Protein AF-Q6RCK6-F1 (afdb_monomer_lite)

Structure (mmCIF, N/CA/C/O backbone):
data_AF-Q6RCK6-F1
#
_entry.id   AF-Q6RCK6-F1
#
loop_
_atom_site.group_PDB
_atom_site.id
_atom_site.type_symbol
_atom_site.label_atom_id
_atom_site.label_alt_id
_atom_site.label_comp_id
_atom_site.label_asym_id
_atom_site.label_entity_id
_atom_site.label_seq_id
_atom_site.pdbx_PDB_ins_code
_atom_site.Cartn_x
_atom_site.Cartn_y
_atom_site.Cartn_z
_atom_site.occupancy
_atom_site.B_iso_or_equiv
_atom_site.auth_seq_id
_atom_site.auth_comp_id
_atom_site.auth_asym_id
_atom_site.auth_atom_id
_atom_site.pdbx_PDB_model_num
ATOM 1 N N . GLU A 1 1 ? -15.861 -23.955 45.316 1.00 42.81 1 GLU A N 1
ATOM 2 C CA . GLU A 1 1 ? -17.159 -24.395 44.765 1.00 42.81 1 GLU A CA 1
ATOM 3 C C . GLU A 1 1 ? -17.839 -23.174 44.169 1.00 42.81 1 GLU A C 1
ATOM 5 O O . GLU A 1 1 ? -18.182 -22.267 44.914 1.00 42.81 1 GLU A O 1
ATOM 10 N N . ALA A 1 2 ? -17.905 -23.066 42.841 1.00 49.00 2 ALA A N 1
ATOM 11 C CA . ALA A 1 2 ? -18.627 -21.964 42.213 1.00 49.00 2 ALA A CA 1
ATOM 12 C C . ALA A 1 2 ? -20.131 -22.255 42.330 1.00 49.00 2 ALA A C 1
ATOM 14 O O . ALA A 1 2 ? -20.623 -23.245 41.786 1.00 49.00 2 ALA A O 1
ATOM 15 N N . PHE A 1 3 ? -20.827 -21.427 43.105 1.00 51.88 3 PHE A N 1
ATOM 16 C CA . PHE A 1 3 ? -22.279 -21.413 43.235 1.00 51.88 3 PHE A CA 1
ATOM 17 C C . PHE A 1 3 ? -22.886 -21.032 41.872 1.00 51.88 3 PHE A C 1
ATOM 19 O O . PHE A 1 3 ? -22.968 -19.853 41.553 1.00 51.88 3 PHE A O 1
ATOM 26 N N . CYS A 1 4 ? -23.280 -22.008 41.046 1.00 57.59 4 CYS A N 1
ATOM 27 C CA . CYS A 1 4 ? -24.258 -21.739 39.989 1.00 57.59 4 CYS A CA 1
ATOM 28 C C . CYS A 1 4 ? -25.647 -21.886 40.624 1.00 57.59 4 CYS A C 1
ATOM 30 O O . CYS A 1 4 ? -26.017 -22.983 41.065 1.00 57.59 4 CYS A O 1
ATOM 32 N N . ASP A 1 5 ? -26.387 -20.781 40.736 1.00 59.59 5 ASP A N 1
ATOM 33 C CA . ASP A 1 5 ? -27.769 -20.811 41.205 1.00 59.59 5 ASP A CA 1
ATOM 34 C C . ASP A 1 5 ? -28.639 -21.398 40.087 1.00 59.59 5 ASP A C 1
ATOM 36 O O . ASP A 1 5 ? -29.027 -20.749 39.116 1.00 59.59 5 ASP A O 1
ATOM 40 N N . LYS A 1 6 ? -28.892 -22.705 40.194 1.00 54.84 6 LYS A N 1
ATOM 41 C CA . LYS A 1 6 ? -29.591 -23.512 39.182 1.00 54.84 6 LYS A CA 1
ATOM 42 C C . LYS A 1 6 ? -31.020 -23.036 38.884 1.00 54.84 6 LYS A C 1
ATOM 44 O O . LYS A 1 6 ? -31.641 -23.587 37.978 1.00 54.84 6 LYS A O 1
ATOM 49 N N . LYS A 1 7 ? -31.565 -22.078 39.643 1.00 57.69 7 LYS A N 1
ATOM 50 C CA . LYS A 1 7 ? -32.937 -21.582 39.475 1.00 57.69 7 LYS A CA 1
ATOM 51 C C . LYS A 1 7 ? -33.115 -20.589 38.326 1.00 57.69 7 LYS A C 1
ATOM 53 O O . LYS A 1 7 ? -34.233 -20.496 37.832 1.00 57.69 7 LYS A O 1
ATOM 58 N N . GLU A 1 8 ? -32.054 -19.926 37.864 1.00 59.66 8 GLU A N 1
ATOM 59 C CA . GLU A 1 8 ? -32.150 -18.926 36.781 1.00 59.66 8 GLU A CA 1
ATOM 60 C C . GLU A 1 8 ? -31.321 -19.267 35.533 1.00 59.66 8 GLU A C 1
ATOM 62 O O . GLU A 1 8 ? -31.449 -18.605 34.508 1.00 59.66 8 GLU A O 1
ATOM 67 N N . GLY A 1 9 ? -30.521 -20.342 35.561 1.00 64.94 9 GLY A N 1
ATOM 68 C CA . GLY A 1 9 ? -29.726 -20.781 34.404 1.00 64.94 9 GLY A CA 1
ATOM 69 C C . GLY A 1 9 ? -28.552 -19.858 34.053 1.00 64.94 9 GLY A C 1
ATOM 70 O O . GLY A 1 9 ? -27.832 -20.131 33.093 1.00 64.94 9 GLY A O 1
ATOM 71 N N . ASP A 1 10 ? -28.337 -18.806 34.841 1.00 68.69 10 ASP A N 1
ATOM 72 C CA . ASP A 1 10 ? -27.208 -17.896 34.731 1.00 68.69 10 ASP A CA 1
ATOM 73 C C . ASP A 1 10 ? -26.037 -18.410 35.584 1.00 68.69 10 ASP A C 1
ATOM 75 O O . ASP A 1 10 ? -26.070 -18.383 36.815 1.00 68.69 10 ASP A O 1
ATOM 79 N N . CYS A 1 11 ? -25.000 -18.928 34.921 1.00 76.56 11 CYS A N 1
ATOM 80 C CA . CYS A 1 11 ? -23.747 -19.321 35.569 1.00 76.56 11 CYS A CA 1
ATOM 81 C C . CYS A 1 11 ? -22.644 -18.248 35.410 1.00 76.56 11 CYS A C 1
ATOM 83 O O . CYS A 1 11 ? -21.461 -18.589 35.463 1.00 76.56 11 CYS A O 1
ATOM 85 N N . GLY A 1 12 ? -23.000 -16.975 35.190 1.00 83.12 12 GLY A N 1
ATOM 86 C CA . GLY A 1 12 ? -22.054 -15.852 35.152 1.00 83.12 12 GLY A CA 1
ATOM 87 C C . GLY A 1 12 ? -21.158 -15.810 33.912 1.00 83.12 12 GLY A C 1
ATOM 88 O O . GLY A 1 12 ? -20.086 -15.213 33.947 1.00 83.12 12 GLY A O 1
ATOM 89 N N . PHE A 1 13 ? -21.560 -16.472 32.824 1.00 87.94 13 PHE A N 1
ATOM 90 C CA . PHE A 1 13 ? -20.855 -16.423 31.544 1.00 87.94 13 PHE A CA 1
ATOM 91 C C . PHE A 1 13 ? -21.556 -15.449 30.594 1.00 87.94 13 PHE A C 1
ATOM 93 O O . PHE A 1 13 ? -22.555 -15.802 29.961 1.00 87.94 13 PHE A O 1
ATOM 100 N N . ASP A 1 14 ? -21.000 -14.246 30.455 1.00 89.19 14 ASP A N 1
ATOM 101 C CA . ASP A 1 14 ? -21.444 -13.268 29.464 1.00 89.19 14 ASP A CA 1
ATOM 102 C C . ASP A 1 14 ? -20.532 -13.291 28.229 1.00 89.19 14 ASP A C 1
ATOM 104 O O . ASP A 1 14 ? -19.358 -12.931 28.281 1.00 89.19 14 ASP A O 1
ATOM 108 N N . LYS A 1 15 ? -21.087 -13.679 27.075 1.00 93.00 15 LYS A N 1
ATOM 109 C CA . LYS A 1 15 ? -20.364 -13.692 25.791 1.00 93.00 15 LYS A CA 1
ATOM 110 C C . LYS A 1 15 ? -19.819 -12.313 25.403 1.00 93.00 15 LYS A C 1
ATOM 112 O O . LYS A 1 15 ? -18.859 -12.264 24.635 1.00 93.00 15 LYS A O 1
ATOM 117 N N . ALA A 1 16 ? -20.418 -11.225 25.892 1.00 94.69 16 ALA A N 1
ATOM 118 C CA . ALA A 1 16 ? -19.990 -9.864 25.582 1.00 94.69 16 ALA A CA 1
ATOM 119 C C . ALA A 1 16 ? -18.578 -9.546 26.106 1.00 94.69 16 ALA A C 1
ATOM 121 O O . ALA A 1 16 ? -17.871 -8.752 25.489 1.00 94.69 16 ALA A O 1
ATOM 122 N N . GLU A 1 17 ? -18.135 -10.199 27.183 1.00 94.88 17 GLU A N 1
ATOM 123 C CA . GLU A 1 17 ? -16.822 -9.963 27.806 1.00 94.88 17 GLU A CA 1
ATOM 124 C C . GLU A 1 17 ? -15.671 -10.731 27.132 1.00 94.88 17 GLU A C 1
ATOM 126 O O . GLU A 1 17 ? -14.502 -10.422 27.354 1.00 94.88 17 GLU A O 1
ATOM 131 N N . TRP A 1 18 ? -15.985 -11.716 26.282 1.00 95.62 18 TRP A N 1
ATOM 132 C CA . TRP A 1 18 ? -15.011 -12.644 25.684 1.00 95.62 18 TRP A CA 1
ATOM 133 C C . TRP A 1 18 ? -14.856 -12.471 24.169 1.00 95.62 18 TRP A C 1
ATOM 135 O O . TRP A 1 18 ? -14.418 -13.385 23.464 1.00 95.62 18 TRP A O 1
ATOM 145 N N . GLY A 1 19 ? -15.221 -11.299 23.648 1.00 96.62 19 GLY A N 1
ATOM 146 C CA . GLY A 1 19 ? -14.916 -10.931 22.269 1.00 96.62 19 GLY A CA 1
ATOM 147 C C . GLY A 1 19 ? -13.401 -10.796 22.050 1.00 96.62 19 GLY A C 1
ATOM 148 O O . GLY A 1 19 ? -12.691 -10.324 22.940 1.00 96.62 19 GLY A O 1
ATOM 149 N N . PRO A 1 20 ? -12.867 -11.175 20.874 1.00 97.69 20 PRO A N 1
ATOM 150 C CA . PRO A 1 20 ? -11.477 -10.884 20.552 1.00 97.69 20 PRO A CA 1
ATOM 151 C C . PRO A 1 20 ? -11.260 -9.369 20.491 1.00 97.69 20 PRO A C 1
ATOM 153 O O . PRO A 1 20 ? -12.174 -8.614 20.140 1.00 97.69 20 PRO A O 1
ATOM 156 N N . LEU A 1 21 ? -10.033 -8.931 20.783 1.00 97.56 21 LEU A N 1
ATOM 157 C CA . LEU A 1 21 ? -9.658 -7.522 20.690 1.00 97.56 21 LEU A CA 1
ATOM 158 C C . LEU A 1 21 ? -10.004 -6.965 19.301 1.00 97.56 21 LEU A C 1
ATOM 160 O O . LEU A 1 21 ? -9.694 -7.579 18.280 1.00 97.56 21 LEU A O 1
ATOM 164 N N . GLN A 1 22 ? -10.642 -5.797 19.277 1.00 98.31 22 GLN A N 1
ATOM 165 C CA . GLN A 1 22 ? -11.045 -5.120 18.048 1.00 98.31 22 GLN A CA 1
ATOM 166 C C . GLN A 1 22 ? -10.018 -4.055 17.655 1.00 98.31 22 GLN A C 1
ATOM 168 O O . GLN A 1 22 ? -9.518 -3.324 18.510 1.00 98.31 22 GLN A O 1
ATOM 173 N N . ALA A 1 23 ? -9.727 -3.952 16.357 1.00 98.50 23 ALA A N 1
ATOM 174 C CA . ALA A 1 23 ? -8.969 -2.839 15.794 1.00 98.50 23 ALA A CA 1
ATOM 175 C C . ALA A 1 23 ? -9.928 -1.750 15.309 1.00 98.50 23 ALA A C 1
ATOM 177 O O . ALA A 1 23 ? -11.024 -2.040 14.826 1.00 98.50 23 ALA A O 1
ATOM 178 N N . ARG A 1 24 ? -9.483 -0.494 15.344 1.00 98.50 24 ARG A N 1
ATOM 179 C CA . ARG A 1 24 ? -10.109 0.577 14.564 1.00 98.50 24 ARG A CA 1
ATOM 180 C C . ARG A 1 24 ? -9.853 0.296 13.089 1.00 98.50 24 ARG A C 1
ATOM 182 O O . ARG A 1 24 ? -8.719 -0.003 12.724 1.00 98.50 24 ARG A O 1
ATOM 189 N N . VAL A 1 25 ? -10.878 0.417 12.252 1.00 98.75 25 VAL A N 1
ATOM 190 C CA . VAL A 1 25 ? -10.788 0.193 10.802 1.00 98.75 25 VAL A CA 1
ATOM 191 C C . VAL A 1 25 ? -11.155 1.478 10.076 1.00 98.75 25 VAL A C 1
ATOM 193 O O . VAL A 1 25 ? -12.135 2.134 10.426 1.00 98.75 25 VAL A O 1
ATOM 196 N N . ALA A 1 26 ? -10.371 1.829 9.063 1.00 98.69 26 ALA A N 1
ATOM 197 C CA . ALA A 1 26 ? -10.634 2.958 8.181 1.00 98.69 26 ALA A CA 1
ATOM 198 C C . ALA A 1 26 ? -10.242 2.600 6.744 1.00 98.69 26 ALA A C 1
ATOM 200 O O . ALA A 1 26 ? -9.373 1.756 6.513 1.00 98.69 26 ALA A O 1
ATOM 201 N N . THR A 1 27 ? -10.880 3.244 5.771 1.00 98.81 27 THR A N 1
ATOM 202 C CA . THR A 1 27 ? -10.618 3.009 4.349 1.00 98.81 27 THR A CA 1
ATOM 203 C C . THR A 1 27 ? -10.168 4.284 3.659 1.00 98.81 27 THR A C 1
ATOM 205 O O . THR A 1 27 ? -10.774 5.329 3.875 1.00 98.81 27 THR A O 1
ATOM 208 N N . TYR A 1 28 ? -9.181 4.185 2.771 1.00 98.75 28 TYR A N 1
ATOM 209 C CA . TYR A 1 28 ? -8.781 5.272 1.877 1.00 98.75 28 TYR A CA 1
ATOM 210 C C . TYR A 1 28 ? -8.829 4.784 0.427 1.00 98.75 28 TYR A C 1
ATOM 212 O O . TYR A 1 28 ? -8.021 3.949 0.022 1.00 98.75 28 TYR A O 1
ATOM 220 N N . LYS A 1 29 ? -9.815 5.271 -0.338 1.00 98.50 29 LYS A N 1
ATOM 221 C CA . LYS A 1 29 ? -9.992 5.017 -1.785 1.00 98.50 29 LYS A CA 1
ATOM 222 C C . LYS A 1 29 ? -9.831 3.543 -2.206 1.00 98.50 29 LYS A C 1
ATOM 224 O O . LYS A 1 29 ? -9.184 3.222 -3.197 1.00 98.50 29 LYS A O 1
ATOM 229 N N . GLY A 1 30 ? -10.428 2.640 -1.423 1.00 98.44 30 GLY A N 1
ATOM 230 C CA . GLY A 1 30 ? -10.431 1.189 -1.659 1.00 98.44 30 GLY A CA 1
ATOM 231 C C . GLY A 1 30 ? -9.426 0.396 -0.816 1.00 98.44 30 GLY A C 1
ATOM 232 O O . GLY A 1 30 ? -9.637 -0.794 -0.592 1.00 98.44 30 GLY A O 1
ATOM 233 N N . LEU A 1 31 ? -8.382 1.036 -0.278 1.00 98.75 31 LEU A N 1
ATOM 234 C CA . LEU A 1 31 ? -7.448 0.392 0.648 1.00 98.75 31 LEU A CA 1
ATOM 235 C C . LEU A 1 31 ? -8.028 0.354 2.066 1.00 98.75 31 LEU A C 1
ATOM 237 O O . LEU A 1 31 ? -8.553 1.358 2.547 1.00 98.75 31 LEU A O 1
ATOM 241 N N . VAL A 1 32 ? -7.899 -0.787 2.747 1.00 98.81 32 VAL A N 1
ATOM 242 C CA . VAL A 1 32 ? -8.356 -0.987 4.132 1.00 98.81 32 VAL A CA 1
ATOM 243 C C . VAL A 1 32 ? -7.158 -0.947 5.078 1.00 98.81 32 VAL A C 1
ATOM 245 O O . VAL A 1 32 ? -6.225 -1.734 4.929 1.00 98.81 32 VAL A O 1
ATOM 248 N N . PHE A 1 33 ? -7.206 -0.061 6.071 1.00 98.81 33 PHE A N 1
ATOM 249 C CA . PHE A 1 33 ? -6.204 0.075 7.127 1.00 98.81 33 PHE A CA 1
ATOM 250 C C . PHE A 1 33 ? -6.819 -0.231 8.492 1.00 98.81 33 PHE A C 1
ATOM 252 O O . PHE A 1 33 ? -8.015 -0.024 8.717 1.00 98.81 33 PHE A O 1
ATOM 259 N N . ALA A 1 34 ? -5.983 -0.699 9.417 1.00 98.69 34 ALA A N 1
ATOM 260 C CA . ALA A 1 34 ? -6.384 -0.989 10.784 1.00 98.69 34 ALA A CA 1
ATOM 261 C C . ALA A 1 34 ? -5.350 -0.469 11.788 1.00 98.69 34 ALA A C 1
ATOM 263 O O . ALA A 1 34 ? -4.149 -0.488 11.515 1.00 98.69 34 ALA A O 1
ATOM 264 N N . ASN A 1 35 ? -5.817 -0.026 12.953 1.00 98.69 35 ASN A N 1
ATOM 265 C CA . ASN A 1 35 ? -4.967 0.428 14.050 1.00 98.69 35 ASN A CA 1
ATOM 266 C C . ASN A 1 35 ? -5.535 -0.034 15.400 1.00 98.69 35 ASN A C 1
ATOM 268 O O . ASN A 1 35 ? -6.730 0.102 15.660 1.00 98.69 35 ASN A O 1
ATOM 272 N N . TRP A 1 36 ? -4.677 -0.588 16.255 1.00 98.69 36 TRP A N 1
ATOM 273 C CA . TRP A 1 36 ? -5.045 -1.039 17.600 1.00 98.69 36 TRP A CA 1
ATOM 274 C C . TRP A 1 36 ? -5.075 0.104 18.619 1.00 98.69 36 TRP A C 1
ATOM 276 O O . TRP A 1 36 ? -5.795 0.019 19.609 1.00 98.69 36 TRP A O 1
ATOM 286 N N . ASP A 1 37 ? -4.303 1.167 18.388 1.00 98.50 37 ASP A N 1
ATOM 287 C CA . 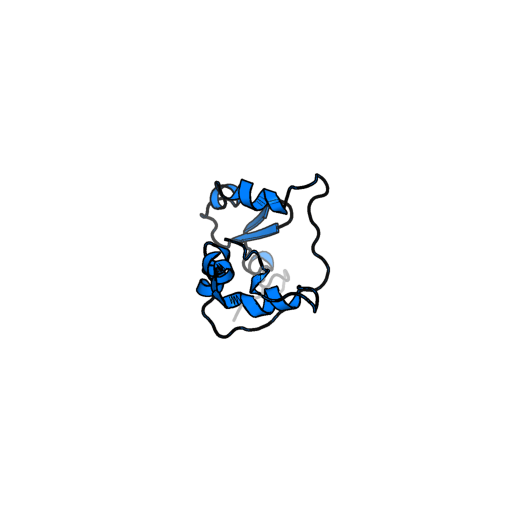ASP A 1 37 ? -4.201 2.291 19.312 1.00 98.50 37 ASP A CA 1
ATOM 288 C C . ASP A 1 37 ? -5.418 3.212 19.179 1.00 98.50 37 ASP A C 1
ATOM 290 O O . ASP A 1 37 ? -5.690 3.796 18.126 1.00 98.50 37 ASP A O 1
ATOM 294 N N . VAL A 1 38 ? -6.164 3.352 20.271 1.00 97.25 38 VAL A N 1
ATOM 295 C CA . VAL A 1 38 ? -7.360 4.196 20.345 1.00 97.25 38 VAL A CA 1
ATOM 296 C C . VAL A 1 38 ? -7.041 5.688 20.431 1.00 97.25 38 VAL A C 1
ATOM 298 O O . VAL A 1 38 ? -7.906 6.495 20.107 1.00 97.25 38 VAL A O 1
ATOM 301 N N . GLN A 1 39 ? -5.820 6.055 20.825 1.00 98.31 39 GLN A N 1
ATOM 302 C CA . GLN A 1 39 ? -5.363 7.445 20.935 1.00 98.31 39 GLN A CA 1
ATOM 303 C C . GLN A 1 39 ? -4.614 7.925 19.686 1.00 98.31 39 GLN A C 1
ATOM 305 O O . GLN A 1 39 ? -4.333 9.115 19.554 1.00 98.31 39 GLN A O 1
ATOM 310 N N . ALA A 1 40 ? -4.300 7.019 18.757 1.00 98.50 40 ALA A N 1
ATOM 311 C CA . ALA A 1 40 ? -3.666 7.379 17.497 1.00 98.50 40 ALA A CA 1
ATOM 312 C C . ALA A 1 40 ? -4.563 8.306 16.651 1.00 98.50 40 ALA A C 1
ATOM 314 O O . ALA A 1 40 ? -5.797 8.179 16.703 1.00 98.50 40 ALA A O 1
ATOM 315 N N . PRO A 1 41 ? -3.969 9.180 15.817 1.00 98.56 41 PRO A N 1
ATOM 316 C CA . PRO A 1 41 ? -4.724 9.998 14.871 1.00 98.56 41 PRO A CA 1
ATOM 317 C C . PRO A 1 41 ? -5.595 9.138 13.943 1.00 98.56 41 PRO A C 1
ATOM 319 O O . PRO A 1 41 ? -5.382 7.931 13.787 1.00 98.56 41 PRO A O 1
ATOM 322 N N . ASP A 1 42 ? -6.609 9.748 13.333 1.00 98.69 42 ASP A N 1
ATOM 323 C CA . ASP A 1 42 ? -7.351 9.105 12.250 1.00 98.69 42 ASP A CA 1
ATOM 324 C C . ASP A 1 42 ? -6.454 8.869 11.017 1.00 98.69 42 ASP A C 1
ATOM 326 O O . ASP A 1 42 ? -5.342 9.394 10.909 1.00 98.69 42 ASP A O 1
ATOM 330 N N . LEU A 1 43 ? -6.939 8.041 10.088 1.00 98.75 43 LEU A N 1
ATOM 331 C CA . LEU A 1 43 ? -6.166 7.619 8.922 1.00 98.75 43 LEU A CA 1
ATOM 332 C C . LEU A 1 43 ? -5.754 8.798 8.031 1.00 98.75 43 LEU A C 1
ATOM 334 O O . LEU A 1 43 ? -4.620 8.829 7.566 1.00 98.75 43 LEU A O 1
ATOM 338 N N . GLU A 1 44 ? -6.639 9.762 7.784 1.00 98.38 44 GLU A N 1
ATOM 339 C CA . GLU A 1 44 ? -6.321 10.877 6.890 1.00 98.38 44 GLU A CA 1
ATOM 340 C C . GLU A 1 44 ? -5.286 11.814 7.506 1.00 98.38 44 GLU A C 1
ATOM 342 O O . GLU A 1 44 ? -4.366 12.246 6.809 1.00 98.38 44 GLU A O 1
ATOM 347 N N . THR A 1 45 ? -5.384 12.057 8.815 1.00 98.75 45 THR A N 1
ATOM 348 C CA . THR A 1 45 ? -4.374 12.803 9.574 1.00 98.75 45 THR A CA 1
ATOM 349 C C . THR A 1 45 ? -3.017 12.090 9.555 1.00 98.75 45 THR A C 1
ATOM 351 O O . THR A 1 45 ? -1.993 12.744 9.371 1.00 98.75 45 THR A O 1
ATOM 354 N N . TYR A 1 46 ? -2.985 10.759 9.696 1.00 98.75 46 TYR A N 1
ATOM 355 C CA . TYR A 1 46 ? -1.743 9.975 9.610 1.00 98.75 46 TYR A CA 1
ATOM 356 C C . TYR A 1 46 ? -1.107 10.023 8.212 1.00 98.75 46 TYR A C 1
ATOM 358 O O . TYR A 1 46 ? 0.108 10.172 8.096 1.00 98.75 46 TYR A O 1
ATOM 366 N N . LEU A 1 47 ? -1.913 9.898 7.151 1.00 98.62 47 LEU A N 1
ATOM 367 C CA . LEU A 1 47 ? -1.425 9.945 5.767 1.00 98.62 47 LEU A CA 1
ATOM 368 C C . LEU A 1 47 ? -0.955 11.349 5.363 1.00 98.62 47 LEU A C 1
ATOM 370 O O . LEU A 1 47 ? -0.051 11.478 4.537 1.00 98.62 47 LEU A O 1
ATOM 374 N N . GLY A 1 48 ? -1.564 12.395 5.925 1.00 98.56 48 GLY A N 1
ATOM 375 C CA . GLY A 1 48 ? -1.154 13.782 5.726 1.00 98.56 48 GLY A CA 1
ATOM 376 C C . GLY A 1 48 ? -1.027 14.154 4.246 1.00 98.56 48 GLY A C 1
ATOM 377 O O . GLY A 1 48 ? -1.929 13.897 3.439 1.00 98.56 48 GLY A O 1
ATOM 378 N N . ASP A 1 49 ? 0.116 14.736 3.891 1.00 98.56 49 ASP A N 1
ATOM 379 C CA . ASP A 1 49 ? 0.413 15.220 2.537 1.00 98.56 49 ASP A CA 1
ATOM 380 C C . ASP A 1 49 ? 0.907 14.120 1.582 1.00 98.56 49 ASP A C 1
ATOM 382 O O . ASP A 1 49 ? 1.204 14.395 0.421 1.00 98.56 49 ASP A O 1
ATOM 386 N N . ALA A 1 50 ? 0.956 12.856 2.021 1.00 98.62 50 ALA A N 1
ATOM 387 C CA . ALA A 1 50 ? 1.216 11.725 1.126 1.00 98.62 50 ALA A CA 1
ATOM 388 C C . ALA A 1 50 ? -0.012 11.368 0.267 1.00 98.62 50 ALA A C 1
ATOM 390 O O . ALA A 1 50 ? 0.122 10.731 -0.779 1.00 98.62 50 ALA A O 1
ATOM 391 N N . ARG A 1 51 ? -1.214 11.800 0.677 1.00 98.62 51 ARG A N 1
ATOM 392 C CA . ARG A 1 51 ? -2.490 11.481 0.014 1.00 98.62 51 ARG A CA 1
ATOM 393 C C . ARG A 1 51 ? -2.503 11.787 -1.495 1.00 98.62 51 ARG A C 1
ATOM 395 O O . ARG A 1 51 ? -2.838 10.875 -2.249 1.00 98.62 51 ARG A O 1
ATOM 402 N N . PRO A 1 52 ? -2.060 12.966 -1.984 1.00 98.62 52 PRO A N 1
ATOM 403 C CA . PRO A 1 52 ? -2.018 13.237 -3.423 1.00 98.62 52 PRO A CA 1
ATOM 404 C C . PRO A 1 52 ? -1.129 12.264 -4.212 1.00 98.62 52 PRO A C 1
ATOM 406 O O . PRO A 1 52 ? -1.442 11.938 -5.353 1.00 98.62 52 PRO A O 1
ATOM 409 N N . TYR A 1 53 ? -0.046 11.759 -3.613 1.00 98.69 53 TYR A N 1
ATOM 410 C CA . TYR A 1 53 ? 0.822 10.765 -4.254 1.00 98.69 53 TYR A CA 1
ATOM 411 C C . TYR A 1 53 ? 0.133 9.400 -4.358 1.00 98.69 53 TYR A C 1
ATOM 413 O O . TYR A 1 53 ? 0.270 8.714 -5.369 1.00 98.69 53 TYR A O 1
ATOM 421 N N . MET A 1 54 ? -0.661 9.020 -3.353 1.00 98.75 54 MET A N 1
ATOM 422 C CA . ME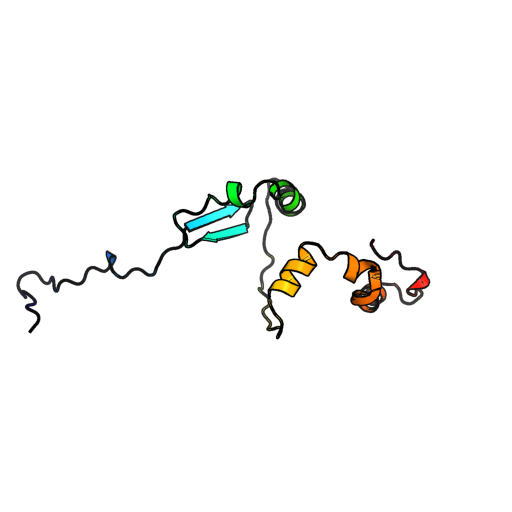T A 1 54 ? -1.483 7.804 -3.399 1.00 98.75 54 MET A CA 1
ATOM 423 C C . MET A 1 54 ? -2.586 7.910 -4.463 1.00 98.75 54 MET A C 1
ATOM 425 O O . MET A 1 54 ? -2.880 6.942 -5.170 1.00 98.75 54 MET A O 1
ATOM 429 N N . ASP A 1 55 ? -3.166 9.101 -4.614 1.00 98.69 55 ASP A N 1
ATOM 430 C CA . ASP A 1 55 ? -4.259 9.378 -5.550 1.00 98.69 55 ASP A CA 1
ATOM 431 C C . ASP A 1 55 ? -3.867 9.171 -7.015 1.00 98.69 55 ASP A C 1
ATOM 433 O O . ASP A 1 55 ? -4.717 8.792 -7.824 1.00 98.69 55 ASP A O 1
ATOM 437 N N . VAL A 1 56 ? -2.576 9.306 -7.346 1.00 98.62 56 VAL A N 1
ATOM 438 C CA . VAL A 1 56 ? -2.029 9.008 -8.684 1.00 98.62 56 VAL A CA 1
ATOM 439 C C . VAL A 1 56 ? -2.422 7.605 -9.161 1.00 98.62 56 VAL A C 1
ATOM 441 O O . VAL A 1 56 ? -2.662 7.408 -10.359 1.00 98.62 56 VAL A O 1
ATOM 444 N N . MET A 1 57 ? -2.512 6.642 -8.237 1.00 98.50 57 MET A N 1
ATOM 445 C CA . MET A 1 57 ? -2.973 5.279 -8.502 1.00 98.50 57 MET A CA 1
ATOM 446 C C . MET A 1 57 ? -4.447 5.085 -8.134 1.00 98.50 57 MET A C 1
ATOM 448 O O . MET A 1 57 ? -5.192 4.479 -8.904 1.00 98.50 57 MET A O 1
ATOM 452 N N . LEU A 1 58 ? -4.859 5.565 -6.959 1.00 98.69 58 LEU A N 1
ATOM 453 C CA . LEU A 1 58 ? -6.122 5.162 -6.337 1.00 98.69 58 LEU A CA 1
ATOM 454 C C . LEU A 1 58 ? -7.348 5.945 -6.817 1.00 98.69 58 LEU A C 1
ATOM 456 O O . LEU A 1 58 ? -8.459 5.444 -6.668 1.00 98.69 58 LEU A O 1
ATOM 460 N N . ASP A 1 59 ? -7.167 7.135 -7.397 1.00 98.50 59 ASP A N 1
ATOM 461 C CA . ASP A 1 59 ? -8.271 8.060 -7.703 1.00 98.50 59 ASP A CA 1
ATOM 462 C C . ASP A 1 59 ? -8.303 8.524 -9.164 1.00 98.50 59 ASP A C 1
ATOM 464 O O . ASP A 1 59 ? -8.709 9.634 -9.499 1.00 98.50 59 ASP A O 1
ATOM 468 N N . ARG A 1 60 ? -7.846 7.667 -10.078 1.00 98.56 60 ARG A N 1
ATOM 469 C CA . ARG A 1 60 ? -7.775 7.997 -11.512 1.00 98.56 60 ARG A CA 1
ATOM 470 C C . ARG A 1 60 ? -9.145 8.072 -12.194 1.00 98.56 60 ARG A C 1
ATOM 472 O O . ARG A 1 60 ? -9.245 8.563 -13.315 1.00 98.56 60 ARG A O 1
ATOM 479 N N . THR A 1 61 ? -10.176 7.506 -11.573 1.00 98.31 61 THR A N 1
ATOM 480 C CA . THR A 1 61 ? -11.527 7.380 -12.124 1.00 98.31 61 THR A CA 1
ATOM 481 C C . THR A 1 61 ? -12.554 7.312 -10.992 1.00 98.31 61 THR A C 1
ATOM 483 O O . THR A 1 61 ? -12.276 6.675 -9.975 1.00 98.31 61 THR A O 1
ATOM 486 N N . PRO A 1 62 ? -13.775 7.852 -11.182 1.00 97.69 62 PRO A N 1
ATOM 487 C CA . PRO A 1 62 ? -14.876 7.688 -10.229 1.00 97.69 62 PRO A CA 1
ATOM 488 C C . PRO A 1 62 ? -15.260 6.227 -9.948 1.00 97.69 62 PRO A C 1
ATOM 490 O O . PRO A 1 62 ? -15.911 5.948 -8.947 1.00 97.69 62 PRO A O 1
ATOM 493 N N . ALA A 1 63 ? -14.880 5.290 -10.824 1.00 98.50 63 ALA A N 1
ATOM 494 C CA . ALA A 1 63 ? -15.113 3.861 -10.613 1.00 98.50 63 ALA A CA 1
ATOM 495 C C . ALA A 1 63 ? -14.225 3.248 -9.509 1.00 98.50 63 ALA A C 1
ATOM 497 O O . ALA A 1 63 ? -14.479 2.122 -9.086 1.00 98.50 63 ALA A O 1
ATOM 498 N N . GLY A 1 64 ? -13.191 3.962 -9.049 1.00 98.50 64 GLY A N 1
ATOM 499 C CA . GLY A 1 64 ? -12.218 3.457 -8.084 1.00 98.50 64 GLY A CA 1
ATOM 500 C C . GLY A 1 64 ? -11.293 2.383 -8.664 1.00 98.50 64 GLY A C 1
ATOM 501 O O . GLY A 1 64 ? -11.067 2.307 -9.874 1.00 98.50 64 GLY A O 1
ATOM 502 N N . THR A 1 65 ? -10.738 1.551 -7.782 1.00 98.62 65 THR A N 1
ATOM 503 C CA . THR A 1 65 ? -9.825 0.455 -8.136 1.00 98.62 65 THR A CA 1
ATOM 504 C C . THR A 1 65 ? -10.378 -0.894 -7.683 1.00 98.62 65 THR A C 1
ATOM 506 O O . THR A 1 65 ? -11.168 -0.979 -6.744 1.00 98.62 65 THR A O 1
ATOM 509 N N . VAL A 1 66 ? -9.957 -1.965 -8.360 1.00 98.12 66 VAL A N 1
ATOM 510 C CA . VAL A 1 66 ? -10.282 -3.348 -7.990 1.00 98.12 66 VAL A CA 1
ATOM 511 C C . VAL A 1 66 ? -9.007 -4.176 -7.903 1.00 98.12 66 VAL A C 1
ATOM 513 O O . VAL A 1 66 ? -8.101 -4.024 -8.722 1.00 98.12 66 VAL A O 1
ATOM 516 N N . ALA A 1 67 ? -8.939 -5.071 -6.919 1.00 97.81 67 ALA A N 1
ATOM 517 C CA . ALA A 1 67 ? -7.869 -6.054 -6.841 1.00 97.81 67 ALA A CA 1
ATOM 518 C C . ALA A 1 67 ? -8.168 -7.216 -7.799 1.00 97.81 67 ALA A C 1
ATOM 520 O O . ALA A 1 67 ? -9.241 -7.821 -7.735 1.00 97.81 67 ALA A O 1
ATOM 521 N N . ILE A 1 68 ? -7.212 -7.553 -8.666 1.00 98.25 68 ILE A N 1
ATOM 522 C CA . ILE A 1 68 ? -7.269 -8.801 -9.434 1.00 98.25 68 ILE A CA 1
ATOM 523 C C . ILE A 1 68 ? -7.154 -9.963 -8.439 1.00 98.25 68 ILE A C 1
ATOM 525 O O . ILE A 1 68 ? -6.350 -9.918 -7.509 1.00 98.25 68 ILE A O 1
ATOM 529 N N . GLY A 1 69 ? -7.984 -10.993 -8.608 1.00 97.88 69 GLY A N 1
ATOM 530 C CA . GLY A 1 69 ? -8.010 -12.131 -7.693 1.00 97.88 69 GLY A CA 1
ATOM 531 C C . GLY A 1 69 ? -6.665 -12.863 -7.613 1.00 97.88 69 GLY A C 1
ATOM 532 O O . GLY A 1 69 ? -6.035 -13.127 -8.633 1.00 97.88 69 GLY A O 1
ATOM 533 N N . GLY A 1 70 ? -6.272 -13.245 -6.393 1.00 97.00 70 GLY A N 1
ATOM 534 C CA . GLY A 1 70 ? -5.051 -14.003 -6.109 1.00 97.00 70 GLY A CA 1
ATOM 535 C C . GLY A 1 70 ? -4.025 -13.194 -5.315 1.00 97.00 70 GLY A C 1
ATOM 536 O O . GLY A 1 70 ? -3.448 -12.238 -5.815 1.00 97.00 70 GLY A O 1
ATOM 537 N N . MET A 1 71 ? -3.762 -13.610 -4.073 1.00 97.81 71 MET A N 1
ATOM 538 C CA . MET A 1 71 ? -2.710 -13.018 -3.240 1.00 97.81 71 MET A CA 1
ATOM 539 C C . MET A 1 71 ? -1.468 -13.905 -3.270 1.00 97.81 71 MET A C 1
ATOM 541 O O . MET A 1 71 ? -1.448 -14.961 -2.631 1.00 97.81 71 MET A O 1
ATOM 545 N N . GLN A 1 72 ? -0.429 -13.479 -3.989 1.00 98.38 72 GLN A N 1
ATOM 546 C CA . GLN A 1 72 ? 0.863 -14.163 -3.988 1.00 98.38 72 GLN A CA 1
ATOM 547 C C . GLN A 1 72 ? 1.547 -13.988 -2.621 1.00 98.38 72 GLN A C 1
ATOM 549 O O . GLN A 1 72 ? 1.664 -12.872 -2.119 1.00 98.38 72 GLN A O 1
ATOM 554 N N . LYS A 1 73 ? 1.992 -15.092 -2.005 1.00 98.62 73 LYS A N 1
ATOM 555 C CA . LYS A 1 73 ? 2.666 -15.100 -0.695 1.00 98.62 73 LYS A CA 1
ATOM 556 C C . LYS A 1 73 ? 3.968 -15.890 -0.779 1.00 98.62 73 LYS A C 1
ATOM 558 O O . LYS A 1 73 ? 3.966 -17.020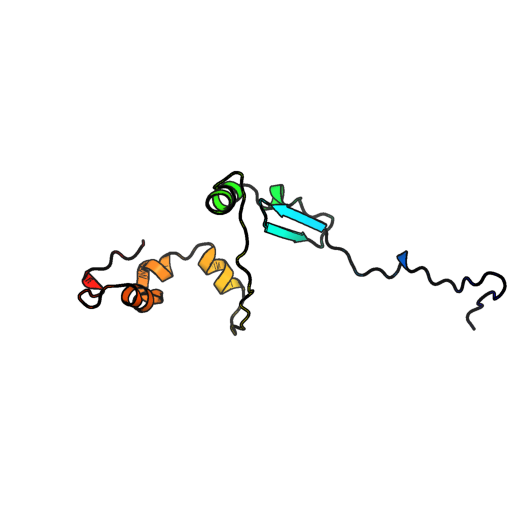 -1.259 1.00 98.62 73 LYS A O 1
ATOM 563 N N . TRP A 1 74 ? 5.059 -15.305 -0.296 1.00 98.56 74 TRP A N 1
ATOM 564 C CA . TRP A 1 74 ? 6.383 -15.925 -0.211 1.00 98.56 74 TRP A CA 1
ATOM 565 C C . TRP A 1 74 ? 7.155 -15.352 0.986 1.00 98.56 74 TRP A C 1
ATOM 567 O O . TRP A 1 74 ? 6.717 -14.380 1.601 1.00 98.56 74 TRP A O 1
ATOM 577 N N . VAL A 1 75 ? 8.289 -15.963 1.336 1.00 98.69 75 VAL A N 1
ATOM 578 C CA . VAL A 1 75 ? 9.130 -15.550 2.471 1.00 98.69 75 VAL A CA 1
ATOM 579 C C . VAL A 1 75 ? 10.500 -15.117 1.957 1.00 98.69 75 VAL A C 1
ATOM 581 O O . VAL A 1 75 ? 11.146 -15.867 1.230 1.00 98.69 75 VAL A O 1
ATOM 584 N N . ILE A 1 76 ? 10.950 -13.925 2.359 1.00 98.62 76 ILE A N 1
ATOM 585 C CA . ILE A 1 76 ? 12.304 -13.416 2.104 1.00 98.62 76 ILE A CA 1
ATOM 586 C C . ILE A 1 76 ? 13.021 -13.283 3.457 1.00 98.62 76 ILE A C 1
ATOM 588 O O . ILE A 1 76 ? 12.503 -12.590 4.334 1.00 98.62 76 ILE A O 1
ATOM 592 N N . PRO A 1 77 ? 14.194 -13.910 3.664 1.00 98.44 77 PRO A N 1
ATOM 593 C CA . PRO A 1 77 ? 14.928 -13.840 4.927 1.00 98.44 77 PRO A CA 1
ATOM 594 C C . PRO A 1 77 ? 15.717 -12.524 5.053 1.00 98.44 77 PRO A C 1
ATOM 596 O O . PRO A 1 77 ? 16.943 -12.516 5.129 1.00 98.44 77 PRO A O 1
ATOM 599 N N . CYS A 1 78 ? 15.013 -11.393 5.067 1.00 98.56 78 CYS A N 1
ATOM 600 C CA . CYS A 1 78 ? 15.587 -10.065 5.274 1.00 98.56 78 CYS A CA 1
ATOM 601 C C . CYS A 1 78 ? 14.743 -9.249 6.264 1.00 98.56 78 CYS A C 1
ATOM 603 O O . CYS A 1 78 ? 13.622 -9.616 6.621 1.00 98.56 78 CYS A O 1
ATOM 605 N N . ASN A 1 79 ? 15.288 -8.133 6.749 1.00 98.75 79 ASN A N 1
ATOM 606 C CA . ASN A 1 79 ? 14.509 -7.225 7.580 1.00 98.75 79 ASN A CA 1
ATOM 607 C C . ASN A 1 79 ? 13.483 -6.463 6.727 1.00 98.75 79 ASN A C 1
ATOM 609 O O . ASN A 1 79 ? 13.833 -5.928 5.678 1.00 98.75 79 ASN A O 1
ATOM 613 N N . TRP A 1 80 ? 12.247 -6.337 7.217 1.00 98.75 80 TRP A N 1
ATOM 614 C CA . TRP A 1 80 ? 11.165 -5.635 6.514 1.00 98.75 80 TRP A CA 1
ATOM 615 C C . TRP A 1 80 ? 11.508 -4.184 6.134 1.00 98.75 80 TRP A C 1
ATOM 617 O O . TRP A 1 80 ? 10.985 -3.676 5.143 1.00 98.75 80 TRP A O 1
ATOM 627 N N . LYS A 1 81 ? 12.414 -3.531 6.881 1.00 98.75 81 LYS A N 1
ATOM 628 C CA . LYS A 1 81 ? 12.831 -2.149 6.616 1.00 98.75 81 LYS A CA 1
ATOM 629 C C . LYS A 1 81 ? 13.502 -1.973 5.256 1.00 98.75 81 LYS A C 1
ATOM 631 O O . LYS A 1 81 ? 13.315 -0.921 4.667 1.00 98.75 81 LYS A O 1
ATOM 636 N N . PHE A 1 82 ? 14.214 -2.980 4.742 1.00 98.75 82 PHE A N 1
ATOM 637 C CA . PHE A 1 82 ? 14.867 -2.876 3.432 1.00 98.75 82 PHE A CA 1
ATOM 638 C C . PHE A 1 82 ? 13.842 -2.702 2.308 1.00 98.75 82 PHE A C 1
ATOM 640 O O . PHE A 1 82 ? 13.950 -1.781 1.513 1.00 98.75 82 PHE A O 1
ATOM 647 N N . ALA A 1 83 ? 12.801 -3.539 2.285 1.00 98.69 83 ALA A N 1
ATOM 648 C CA . ALA A 1 83 ? 11.744 -3.420 1.284 1.00 98.69 83 ALA A CA 1
ATOM 649 C C . ALA A 1 83 ? 10.943 -2.117 1.452 1.00 98.69 83 ALA A C 1
ATOM 651 O O . ALA A 1 83 ? 10.601 -1.476 0.464 1.00 98.69 83 ALA A O 1
ATOM 652 N N . ALA A 1 84 ? 10.668 -1.705 2.696 1.00 98.69 84 ALA A N 1
ATOM 653 C CA . ALA A 1 84 ? 9.971 -0.448 2.960 1.00 98.69 84 ALA A CA 1
ATOM 654 C C . ALA A 1 84 ? 10.773 0.772 2.470 1.00 98.69 84 ALA A C 1
ATOM 656 O O . ALA A 1 84 ? 10.220 1.627 1.787 1.00 98.69 84 ALA A O 1
ATOM 657 N N . GLU A 1 85 ? 12.069 0.839 2.781 1.00 98.81 85 GLU A N 1
ATOM 658 C CA . GLU A 1 85 ? 12.964 1.918 2.348 1.00 98.81 85 GLU A CA 1
ATOM 659 C C . GLU A 1 85 ? 13.129 1.942 0.825 1.00 98.81 85 GLU A C 1
ATOM 661 O O . GLU A 1 85 ? 13.002 3.002 0.214 1.00 98.81 85 GLU A O 1
ATOM 666 N N . GLN A 1 86 ? 13.324 0.775 0.202 1.00 98.62 86 GLN A N 1
ATOM 667 C CA . GLN A 1 86 ? 13.547 0.683 -1.238 1.00 98.62 86 GLN A CA 1
ATOM 668 C C . GLN A 1 86 ? 12.388 1.307 -2.034 1.00 98.62 86 GLN A C 1
ATOM 670 O O . GLN A 1 86 ? 12.611 2.069 -2.970 1.00 98.62 86 GLN A O 1
ATOM 675 N N . PHE A 1 87 ? 11.142 1.037 -1.629 1.00 98.38 87 PHE A N 1
ATOM 676 C CA . PHE A 1 87 ? 9.949 1.628 -2.250 1.00 98.38 87 PHE A CA 1
ATOM 677 C C . PHE A 1 87 ? 9.687 3.073 -1.809 1.00 98.38 87 PHE A C 1
ATOM 679 O O . PHE A 1 87 ? 9.031 3.818 -2.534 1.00 98.38 87 PHE A O 1
ATOM 686 N N . CYS A 1 88 ? 10.167 3.470 -0.630 1.00 98.38 88 CYS A N 1
ATOM 687 C CA . CYS A 1 88 ? 10.014 4.828 -0.119 1.00 98.38 88 CYS A CA 1
ATOM 688 C C . CYS A 1 88 ? 10.907 5.826 -0.870 1.00 98.38 88 CYS A C 1
ATOM 690 O O . CYS A 1 88 ? 10.466 6.937 -1.158 1.00 98.38 88 CYS A O 1
ATOM 692 N N . SER A 1 89 ? 12.154 5.451 -1.183 1.00 97.69 89 SER A N 1
ATOM 693 C CA . SER A 1 89 ? 13.151 6.428 -1.648 1.00 97.69 89 SER A CA 1
ATOM 694 C C . SER A 1 89 ? 14.207 5.929 -2.632 1.00 97.69 89 SER A C 1
ATOM 696 O O . SER A 1 89 ? 14.928 6.754 -3.191 1.00 97.69 89 SER A O 1
ATOM 698 N N . ASP A 1 90 ? 14.351 4.626 -2.864 1.00 97.44 90 ASP A N 1
ATOM 699 C CA . ASP A 1 90 ? 15.487 4.094 -3.622 1.00 97.44 90 ASP A CA 1
ATOM 700 C C . ASP A 1 90 ? 15.137 3.868 -5.098 1.00 97.44 90 ASP A C 1
ATOM 702 O O . ASP A 1 90 ? 15.071 2.739 -5.569 1.00 97.44 90 ASP A O 1
ATOM 706 N N . MET A 1 91 ? 14.935 4.931 -5.882 1.00 96.06 91 MET A N 1
ATOM 707 C CA . MET A 1 91 ? 14.967 4.779 -7.351 1.00 96.06 91 MET A CA 1
ATOM 708 C C . MET A 1 91 ? 16.394 4.479 -7.848 1.00 96.06 91 MET A C 1
ATOM 710 O O . MET A 1 91 ? 16.595 3.911 -8.921 1.00 96.06 91 MET A O 1
ATOM 714 N N . TYR A 1 92 ? 17.398 4.802 -7.032 1.00 95.31 92 TYR A N 1
ATOM 715 C CA . TYR A 1 92 ? 18.808 4.677 -7.370 1.00 95.31 92 TYR A CA 1
ATOM 716 C C . TYR A 1 92 ? 19.222 3.232 -7.697 1.00 95.31 92 TYR A C 1
ATOM 718 O O . TYR A 1 92 ? 19.946 3.015 -8.672 1.00 95.31 92 TYR A O 1
ATOM 726 N N . HIS A 1 93 ? 18.724 2.221 -6.975 1.00 96.19 93 HIS A N 1
ATOM 727 C CA . HIS A 1 93 ? 19.014 0.818 -7.310 1.00 96.19 93 HIS A CA 1
ATOM 728 C C . HIS A 1 93 ? 18.499 0.426 -8.708 1.00 96.19 93 HIS A C 1
ATOM 730 O O . HIS A 1 93 ? 19.142 -0.359 -9.410 1.00 96.19 93 HIS A O 1
ATOM 736 N N . ALA A 1 94 ? 17.363 0.991 -9.137 1.00 94.19 94 ALA A N 1
ATOM 737 C CA . ALA A 1 94 ? 16.791 0.738 -10.455 1.00 94.19 94 ALA A CA 1
ATOM 738 C C . ALA A 1 94 ? 17.552 1.467 -11.564 1.00 94.19 94 ALA A C 1
ATOM 740 O O . ALA A 1 94 ? 17.776 0.885 -12.624 1.00 94.19 94 ALA A O 1
ATOM 741 N N . GLY A 1 95 ? 18.012 2.688 -11.280 1.00 91.12 95 GLY A N 1
ATOM 742 C CA . GLY A 1 95 ? 18.832 3.503 -12.176 1.00 91.12 95 GLY A CA 1
ATOM 743 C C . GLY A 1 95 ? 20.273 3.015 -12.366 1.00 91.12 95 GLY A C 1
ATOM 744 O O . GLY A 1 95 ? 20.996 3.548 -13.205 1.00 91.12 95 GLY A O 1
ATOM 745 N N . THR A 1 96 ? 20.718 2.028 -11.582 1.00 92.12 96 THR A N 1
ATOM 746 C CA . THR A 1 96 ? 22.107 1.549 -11.583 1.00 92.12 96 THR A CA 1
ATOM 747 C C . THR A 1 96 ? 22.229 0.127 -12.123 1.00 92.12 96 THR A C 1
ATOM 749 O O . THR A 1 96 ? 22.276 -0.072 -13.333 1.00 92.12 96 THR A O 1
ATOM 752 N N . MET A 1 97 ? 22.348 -0.878 -11.254 1.00 92.56 97 MET A N 1
ATOM 753 C CA . MET A 1 97 ? 22.733 -2.234 -11.669 1.00 92.56 97 MET A CA 1
ATOM 754 C C . MET A 1 97 ? 21.699 -3.301 -11.329 1.00 92.56 97 MET A C 1
ATOM 756 O O . MET A 1 97 ? 21.698 -4.358 -11.961 1.00 92.56 97 MET A O 1
ATOM 760 N N . SER A 1 98 ? 20.820 -3.055 -10.355 1.00 96.19 98 SER A N 1
ATOM 761 C CA . SER A 1 98 ? 19.974 -4.105 -9.778 1.00 96.19 98 SER A CA 1
ATOM 762 C C . SER A 1 98 ? 18.986 -4.708 -10.774 1.00 96.19 98 SER A C 1
ATOM 764 O O . SER A 1 98 ? 18.661 -5.886 -10.651 1.00 96.19 98 SER A O 1
ATOM 766 N N . HIS A 1 99 ? 18.547 -3.932 -11.773 1.00 94.00 99 HIS A N 1
ATOM 767 C CA . HIS A 1 99 ? 17.507 -4.343 -12.726 1.00 94.00 99 HIS A CA 1
ATOM 768 C C . HIS A 1 99 ? 17.975 -4.458 -14.182 1.00 94.00 99 HIS A C 1
ATOM 770 O O . HIS A 1 99 ? 17.137 -4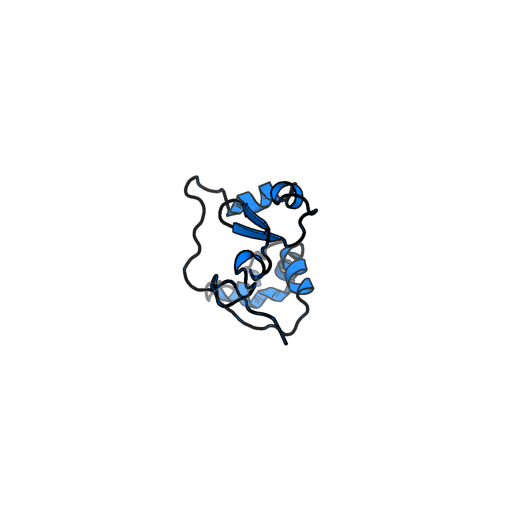.623 -15.065 1.00 94.00 99 HIS A O 1
ATOM 776 N N . LEU A 1 100 ? 19.284 -4.437 -14.469 1.00 93.00 100 LEU A N 1
ATOM 777 C CA . LEU A 1 100 ? 19.787 -4.497 -15.855 1.00 93.00 100 LEU A CA 1
ATOM 778 C C . LEU A 1 100 ? 19.285 -5.729 -16.626 1.00 93.00 100 LEU A C 1
ATOM 780 O O . LEU A 1 100 ? 18.859 -5.613 -17.772 1.00 93.00 100 LEU A O 1
ATOM 784 N N . SER A 1 101 ? 19.280 -6.909 -16.000 1.00 93.44 101 SER A N 1
ATOM 785 C CA . SER A 1 101 ? 18.761 -8.127 -16.637 1.00 93.44 101 SER A CA 1
ATOM 786 C C . SER A 1 101 ? 17.244 -8.093 -16.835 1.00 93.44 101 SER A C 1
ATOM 7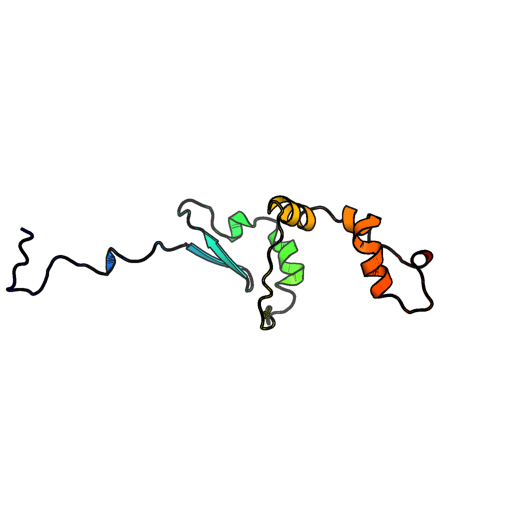88 O O . SER A 1 101 ? 16.749 -8.623 -17.827 1.00 93.44 101 SER A O 1
ATOM 790 N N . GLY A 1 102 ? 16.508 -7.447 -15.926 1.00 93.50 102 GLY A N 1
ATOM 791 C CA . GLY A 1 102 ? 15.065 -7.248 -16.048 1.00 93.50 102 GLY A CA 1
ATOM 792 C C . GLY A 1 102 ? 14.709 -6.310 -17.201 1.00 93.50 102 GLY A C 1
ATOM 793 O O . GLY A 1 102 ? 13.789 -6.603 -17.959 1.00 93.50 102 GLY A O 1
ATOM 794 N N . ILE A 1 103 ? 15.480 -5.232 -17.380 1.00 92.12 103 ILE A N 1
ATOM 795 C CA . ILE A 1 103 ? 15.353 -4.325 -18.529 1.00 92.12 103 ILE A CA 1
ATOM 796 C C . ILE A 1 103 ? 15.610 -5.095 -19.825 1.00 92.12 103 ILE A C 1
ATOM 798 O O . ILE A 1 103 ? 14.760 -5.086 -20.712 1.00 92.12 103 ILE A O 1
ATOM 802 N N . LEU A 1 104 ? 16.737 -5.815 -19.910 1.00 92.44 104 LEU A N 1
ATOM 803 C CA . LEU A 1 104 ? 17.098 -6.599 -21.094 1.00 92.44 104 LEU A CA 1
ATOM 804 C C . LEU A 1 104 ? 16.015 -7.623 -21.467 1.00 92.44 104 LEU A C 1
ATOM 806 O O . LEU A 1 104 ? 15.728 -7.805 -22.644 1.00 92.44 104 LEU A O 1
ATOM 810 N N . ALA A 1 105 ? 15.378 -8.255 -20.478 1.00 94.00 105 ALA A N 1
ATOM 811 C CA . ALA A 1 105 ? 14.321 -9.239 -20.709 1.00 94.00 105 ALA A CA 1
ATOM 812 C C . ALA A 1 105 ? 13.077 -8.667 -21.420 1.00 94.00 105 ALA A C 1
ATOM 814 O O . ALA A 1 105 ? 12.324 -9.430 -22.022 1.00 94.00 105 ALA A O 1
ATOM 815 N N . GLY A 1 106 ? 12.850 -7.350 -21.350 1.00 91.81 106 GLY A N 1
ATOM 816 C CA . GLY A 1 106 ? 11.769 -6.666 -22.065 1.00 91.81 106 GLY A CA 1
ATOM 817 C C . GLY A 1 106 ? 12.161 -6.127 -23.445 1.00 91.81 106 GLY A C 1
ATOM 818 O O . GLY A 1 106 ? 11.294 -5.614 -24.154 1.00 91.81 106 GLY A O 1
ATOM 819 N N . MET A 1 107 ? 13.440 -6.202 -23.827 1.00 91.06 107 MET A N 1
ATOM 820 C CA . MET A 1 107 ? 13.929 -5.655 -25.094 1.00 91.06 107 MET A CA 1
ATOM 821 C C . MET A 1 107 ? 13.740 -6.649 -26.250 1.00 91.06 107 MET A C 1
ATOM 823 O O . MET A 1 107 ? 13.809 -7.864 -26.048 1.00 91.06 107 MET A O 1
ATOM 827 N N . PRO A 1 108 ? 13.534 -6.153 -27.483 1.00 93.94 108 PRO A N 1
ATOM 828 C CA . PRO A 1 108 ? 13.613 -6.981 -28.679 1.00 93.94 108 PRO A CA 1
ATOM 829 C C . PRO A 1 108 ? 14.979 -7.674 -28.812 1.00 93.94 108 PRO A C 1
ATOM 831 O O . PRO A 1 108 ? 15.984 -7.096 -28.390 1.00 93.94 108 PRO A O 1
ATOM 834 N N . PRO A 1 109 ? 15.041 -8.872 -29.425 1.00 92.50 109 PRO A N 1
ATOM 835 C CA . PRO A 1 109 ? 16.272 -9.664 -29.537 1.00 92.50 109 PRO A CA 1
ATOM 836 C C . PRO A 1 109 ? 17.468 -8.948 -30.185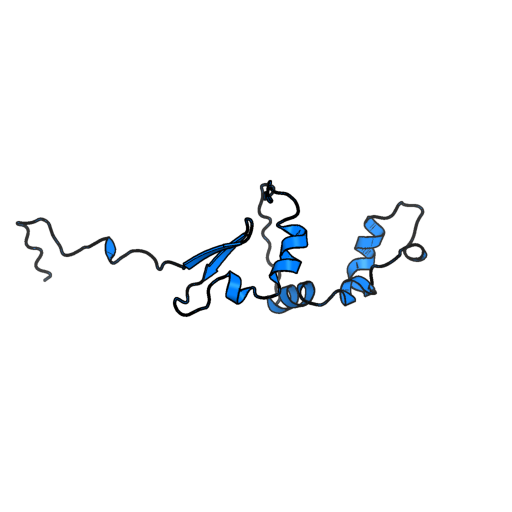 1.00 92.50 109 PRO A C 1
ATOM 838 O O . PRO A 1 109 ? 18.613 -9.347 -29.993 1.00 92.50 109 PRO A O 1
ATOM 841 N N . GLU A 1 110 ? 17.202 -7.925 -30.989 1.00 93.06 110 GLU A N 1
ATOM 842 C CA . GLU A 1 110 ? 18.167 -7.189 -31.801 1.00 93.06 110 GLU A CA 1
ATOM 843 C C . GLU A 1 110 ? 18.788 -6.004 -31.050 1.00 93.06 110 GLU A C 1
ATOM 845 O O . GLU A 1 110 ? 19.708 -5.369 -31.564 1.00 93.06 110 GLU A O 1
ATOM 850 N N . MET A 1 111 ? 18.281 -5.684 -29.857 1.00 90.44 111 MET A N 1
ATOM 851 C CA . MET A 1 111 ? 18.786 -4.604 -29.018 1.00 90.44 111 MET A CA 1
ATOM 852 C C . MET A 1 111 ? 19.565 -5.136 -27.817 1.00 90.44 111 MET A C 1
ATOM 854 O O . MET A 1 111 ? 19.297 -6.211 -27.286 1.00 90.44 111 MET A O 1
ATOM 858 N N . ASP A 1 112 ? 20.514 -4.326 -27.360 1.00 88.88 112 ASP A N 1
ATOM 859 C CA . ASP A 1 112 ? 21.273 -4.557 -26.135 1.00 88.88 112 ASP A CA 1
ATOM 860 C C . ASP A 1 112 ? 21.139 -3.370 -25.164 1.00 88.88 112 ASP A C 1
ATOM 862 O O . ASP A 1 112 ? 20.519 -2.347 -25.467 1.00 88.88 112 ASP A O 1
ATOM 866 N N . LEU A 1 113 ? 21.766 -3.486 -23.991 1.00 86.25 113 LEU A N 1
ATOM 867 C CA . LEU A 1 113 ? 21.713 -2.459 -22.949 1.00 86.25 113 LEU A CA 1
ATOM 868 C C . LEU A 1 113 ? 22.304 -1.105 -23.369 1.00 86.25 113 LEU A C 1
ATOM 870 O O . LEU A 1 113 ? 21.968 -0.100 -22.747 1.00 86.25 113 LEU A O 1
ATOM 874 N N . SER A 1 114 ? 23.139 -1.038 -24.413 1.00 86.75 114 SER A N 1
ATOM 875 C CA . SER A 1 114 ? 23.644 0.248 -24.919 1.00 86.75 114 SER A CA 1
ATOM 876 C C . SER A 1 114 ? 22.542 1.103 -25.556 1.00 86.75 114 SER A C 1
ATOM 878 O O . SER A 1 114 ? 22.694 2.318 -25.674 1.00 86.75 114 SER A O 1
ATOM 880 N N . HIS A 1 115 ? 21.408 0.484 -25.899 1.00 83.50 115 HIS A N 1
ATOM 881 C CA . HIS A 1 115 ? 20.222 1.139 -26.447 1.00 83.50 115 HIS A CA 1
ATOM 882 C C . HIS A 1 115 ? 19.168 1.468 -25.376 1.00 83.50 115 HIS A C 1
ATOM 884 O O . HIS A 1 115 ? 18.143 2.074 -25.692 1.00 83.50 115 HIS A O 1
ATOM 890 N N . ALA A 1 116 ? 19.376 1.063 -24.119 1.00 79.88 116 ALA A N 1
ATOM 891 C CA . ALA A 1 116 ? 18.400 1.259 -23.056 1.00 79.88 116 ALA A CA 1
ATOM 892 C C . ALA A 1 116 ? 18.492 2.671 -22.454 1.00 79.88 116 ALA A C 1
ATOM 894 O O . ALA A 1 116 ? 19.541 3.093 -21.968 1.00 79.88 116 ALA A O 1
ATOM 895 N N . GLN A 1 117 ? 17.361 3.381 -22.406 1.00 75.81 117 GLN A N 1
ATOM 896 C CA . GLN A 1 117 ? 17.191 4.513 -21.496 1.00 75.81 117 GLN A CA 1
ATOM 897 C C . GLN A 1 117 ? 16.779 3.968 -20.133 1.00 75.81 117 GLN A C 1
ATOM 899 O O . GLN A 1 117 ? 15.612 3.655 -19.898 1.00 75.81 117 GLN A O 1
ATOM 904 N N . VAL A 1 118 ? 17.761 3.812 -19.250 1.00 74.38 118 VAL A N 1
ATOM 905 C CA . VAL A 1 118 ? 17.501 3.411 -17.869 1.00 74.38 118 VAL A CA 1
ATOM 906 C C . VAL A 1 118 ? 16.787 4.574 -17.164 1.00 74.38 118 VAL A C 1
ATOM 908 O O . VAL A 1 118 ? 17.280 5.702 -17.239 1.00 74.38 118 VAL A O 1
ATOM 911 N N . PRO A 1 119 ? 15.631 4.338 -16.517 1.00 66.62 119 PRO A N 1
ATOM 912 C CA . PRO A 1 119 ? 14.946 5.368 -15.746 1.00 66.62 119 PRO A CA 1
ATOM 913 C C . PRO A 1 119 ? 15.881 5.935 -14.671 1.00 66.62 119 PRO A C 1
ATOM 915 O O . PRO A 1 119 ? 16.450 5.171 -13.891 1.00 66.62 119 PRO A O 1
ATOM 918 N N . THR A 1 120 ? 16.046 7.257 -14.655 1.00 58.34 120 THR A N 1
ATOM 919 C CA . THR A 1 120 ? 16.776 8.000 -13.614 1.00 58.34 120 THR A CA 1
ATOM 920 C C . THR A 1 120 ? 15.810 8.660 -12.654 1.00 58.34 120 THR A C 1
ATOM 922 O O . THR A 1 120 ? 14.863 9.296 -13.174 1.00 58.34 120 THR A O 1
#

InterPro domains:
  IPR001663 Aromatic-ring-hydroxylating dioxygenase, alpha subunit [PR00090] (23-49)
  IPR001663 Aromatic-ring-hydroxylating dioxygenase, alpha subunit [PR00090] (64-86)
  IPR015879 Aromatic-ring-hydroxylating dioxygenase, alpha subunit, C-terminal domain [PF00848] (55-99)
  IPR036922 Rieske [2Fe-2S] iron-sulphur domain superfamily [G3DSA:2.102.10.10] (8-51)

Secondary structure (DSSP, 8-state):
-----TTT---S--GGGGPPPPPEEEEETTEEEEE--SSSPPHHHHHGGGHHHHHHHHTSSTT---PPS-------SS-HHHHHHHHHH--HHHHTTTTHHHHHHTS-TT--GGG-----

Sequence (120 aa):
EAFCDKKEGDCGFDKAEWGPLQARVATYKGLVFANWDVQAPDLETYLGDARPYMDVMLDRTPAGTVAIGGMQKWVIPCNWKFAAEQFCSDMYHAGTMSHLSGILAGMPPEMDLSHAQVPT

pLDDT: mean 91.9, std 12.61, range [42.81, 98.81]

Organism: Pseudomonas aeruginosa (NCBI:txid287)

Foldseek 3Di:
DQDDPPPPPDSPDDPVVVDPQDWDWDDDLHDIDTHNDPPDDDPCVVCDPVNVVVCVQAVPDPVGDDDDDDDDDDDDPDDPVVVVVCVVDNPVCQQDDVCLVVQVVPDDPVDHPVPDPRDD

Radius of gyration: 25.53 Å; chains: 1; bounding box: 57×40×77 Å